Protein AF-A0A967LF13-F1 (afdb_monomer)

Structure (mmCIF, N/CA/C/O backbone):
data_AF-A0A967LF13-F1
#
_entry.id   AF-A0A967LF13-F1
#
loop_
_atom_site.group_PDB
_atom_site.id
_atom_site.type_symbol
_atom_site.label_atom_id
_atom_site.label_alt_id
_atom_site.label_comp_id
_atom_site.label_asym_id
_atom_site.label_entity_id
_atom_site.label_seq_id
_atom_site.pdbx_PDB_ins_code
_atom_site.Cartn_x
_atom_site.Cartn_y
_atom_site.Cartn_z
_atom_site.occupancy
_atom_site.B_iso_or_equiv
_atom_site.auth_seq_id
_atom_site.auth_comp_id
_atom_site.auth_asym_id
_atom_site.auth_atom_id
_atom_site.pdbx_PDB_model_num
ATOM 1 N N . GLU A 1 1 ? -43.707 -23.415 -64.145 1.00 38.12 1 GLU A N 1
ATOM 2 C CA . GLU A 1 1 ? -42.341 -23.917 -64.396 1.00 38.12 1 GLU A CA 1
ATOM 3 C C . GLU A 1 1 ? -41.517 -22.779 -65.005 1.00 38.12 1 GLU A C 1
ATOM 5 O O . GLU A 1 1 ? -42.071 -22.089 -65.851 1.00 38.12 1 GLU A O 1
ATOM 10 N N . LYS A 1 2 ? -40.262 -22.589 -64.552 1.00 37.75 2 LYS A N 1
ATOM 11 C CA . LYS A 1 2 ? -39.276 -21.520 -64.888 1.00 37.75 2 LYS A CA 1
ATOM 12 C C . LYS A 1 2 ? -39.587 -20.109 -64.342 1.00 37.75 2 LYS A C 1
ATOM 14 O O . LYS A 1 2 ? -40.612 -19.554 -64.699 1.00 37.75 2 LYS A O 1
ATOM 19 N N . VAL A 1 3 ? -38.884 -19.527 -63.356 1.00 36.50 3 VAL A N 1
ATOM 20 C CA . VAL A 1 3 ? -37.446 -19.262 -63.040 1.00 36.50 3 VAL A CA 1
ATOM 21 C C . VAL A 1 3 ? -37.138 -17.769 -63.267 1.00 36.50 3 VAL A C 1
ATOM 23 O O . VAL A 1 3 ? -37.180 -17.314 -64.400 1.00 36.50 3 VAL A O 1
ATOM 26 N N . SER A 1 4 ? -36.864 -17.093 -62.138 1.00 38.94 4 SER A N 1
ATOM 27 C CA . SER A 1 4 ? -35.925 -15.988 -61.842 1.00 38.94 4 SER A CA 1
ATOM 28 C C . SER A 1 4 ? -35.781 -14.788 -62.792 1.00 38.94 4 SER A C 1
ATOM 30 O O . SER A 1 4 ? -35.523 -14.982 -63.968 1.00 38.94 4 SER A O 1
ATOM 32 N N . GLU A 1 5 ? -35.783 -13.554 -62.251 1.00 35.91 5 GLU A N 1
ATOM 33 C CA . GLU A 1 5 ? -34.549 -12.754 -62.051 1.00 35.91 5 GLU A CA 1
ATOM 34 C C . GLU A 1 5 ? -34.792 -11.369 -61.386 1.00 35.91 5 GLU A C 1
ATOM 36 O O . GLU A 1 5 ? -35.741 -10.658 -61.699 1.00 35.91 5 GLU A O 1
ATOM 41 N N . ALA A 1 6 ? -33.872 -11.042 -60.467 1.00 40.03 6 ALA A N 1
ATOM 42 C CA . ALA A 1 6 ? -33.402 -9.746 -59.953 1.00 40.03 6 ALA A CA 1
ATOM 43 C C . ALA A 1 6 ? -34.383 -8.672 -59.425 1.00 40.03 6 ALA A C 1
ATOM 45 O O . ALA A 1 6 ? -34.828 -7.784 -60.147 1.00 40.03 6 ALA A O 1
ATOM 46 N N . ALA A 1 7 ? -34.501 -8.608 -58.093 1.00 39.66 7 ALA A N 1
ATOM 47 C CA . ALA A 1 7 ? -34.653 -7.342 -57.375 1.00 39.66 7 ALA A CA 1
ATOM 48 C C . ALA A 1 7 ? -33.318 -7.005 -56.695 1.00 39.66 7 ALA A C 1
ATOM 50 O O . ALA A 1 7 ? -32.868 -7.691 -55.779 1.00 39.66 7 ALA A O 1
ATOM 51 N N . SER A 1 8 ? -32.674 -5.960 -57.206 1.00 42.94 8 SER A N 1
ATOM 52 C CA . SER A 1 8 ? -31.461 -5.360 -56.668 1.00 42.94 8 SER A CA 1
ATOM 53 C C . SER A 1 8 ? -31.861 -4.304 -55.641 1.00 42.94 8 SER A C 1
ATOM 55 O O . SER A 1 8 ? -32.390 -3.256 -56.005 1.00 42.94 8 SER A O 1
ATOM 57 N N . THR A 1 9 ? -31.614 -4.566 -54.360 1.00 41.78 9 THR A N 1
ATOM 58 C CA . THR A 1 9 ? -31.644 -3.533 -53.317 1.00 41.78 9 THR A CA 1
ATOM 59 C C . THR A 1 9 ? -30.424 -3.679 -52.426 1.00 41.78 9 THR A C 1
ATOM 61 O O . THR A 1 9 ? -30.332 -4.539 -51.559 1.00 41.78 9 THR A O 1
ATOM 64 N N . LYS A 1 10 ? -29.481 -2.795 -52.734 1.00 40.66 10 LYS A N 1
ATOM 65 C CA . LYS A 1 10 ? -28.307 -2.336 -52.000 1.00 40.66 10 LYS A CA 1
ATOM 66 C C . LYS A 1 10 ? -28.592 -2.186 -50.495 1.00 40.66 10 LYS A C 1
ATOM 68 O O . LYS A 1 10 ? -29.159 -1.178 -50.080 1.00 40.66 10 LYS A O 1
ATOM 73 N N . SER A 1 11 ? -28.188 -3.169 -49.693 1.00 43.06 11 SER A N 1
ATOM 74 C CA . SER A 1 11 ? -28.111 -3.042 -48.234 1.00 43.06 11 SER A CA 1
ATOM 75 C C . SER A 1 11 ? -26.749 -2.489 -47.842 1.00 43.06 11 SER A C 1
ATOM 77 O O . SER A 1 11 ? -25.712 -2.929 -48.328 1.00 43.06 11 SER A O 1
ATOM 79 N N . GLN A 1 12 ? -26.813 -1.465 -47.003 1.00 43.00 12 GLN A N 1
ATOM 80 C CA . GLN A 1 12 ? -25.714 -0.664 -46.497 1.00 43.00 12 GLN A CA 1
ATOM 81 C C . GLN A 1 12 ? -24.688 -1.511 -45.738 1.00 43.00 12 GLN A C 1
ATOM 83 O O . GLN A 1 12 ? -25.042 -2.249 -44.819 1.00 43.00 12 GLN A O 1
ATOM 88 N N . ASP A 1 13 ? -23.419 -1.318 -46.094 1.00 39.25 13 ASP A N 1
ATOM 89 C CA . ASP A 1 13 ? -22.261 -1.556 -45.240 1.00 39.25 13 ASP A CA 1
ATOM 90 C C . ASP A 1 13 ? -22.447 -0.818 -43.908 1.00 39.25 13 ASP A C 1
ATOM 92 O O . ASP A 1 13 ? -22.253 0.395 -43.804 1.00 39.25 13 ASP A O 1
ATOM 96 N N . HIS A 1 14 ? -22.830 -1.562 -42.876 1.00 42.59 14 HIS A N 1
ATOM 97 C CA . HIS A 1 14 ? -22.524 -1.195 -41.505 1.00 42.59 14 HIS A CA 1
ATOM 98 C C . HIS A 1 14 ? -21.179 -1.839 -41.169 1.00 42.59 14 HIS A C 1
ATOM 100 O O . HIS A 1 14 ? -21.114 -3.069 -41.106 1.00 42.59 14 HIS A O 1
ATOM 106 N N . PRO A 1 15 ? -20.101 -1.069 -40.936 1.00 48.12 15 PRO A N 1
ATOM 107 C CA . PRO A 1 15 ? -18.937 -1.638 -40.292 1.00 48.12 15 PRO A CA 1
ATOM 108 C C . PRO A 1 15 ? -19.350 -2.058 -38.881 1.00 48.12 15 PRO A C 1
ATOM 110 O O . PRO A 1 15 ? -19.722 -1.238 -38.039 1.00 48.12 15 PRO A O 1
ATOM 113 N N . THR A 1 16 ? -19.316 -3.370 -38.665 1.00 40.31 16 THR A N 1
ATOM 114 C CA . THR A 1 16 ? -19.272 -4.024 -37.365 1.00 40.31 16 THR A CA 1
ATOM 115 C C . THR A 1 16 ? -18.338 -3.236 -36.452 1.00 40.31 16 THR A C 1
ATOM 117 O O . THR A 1 16 ? -17.128 -3.200 -36.673 1.00 40.31 16 THR A O 1
ATOM 120 N N . VAL A 1 17 ? -18.902 -2.598 -35.424 1.00 45.59 17 VAL A N 1
ATOM 121 C CA . VAL A 1 17 ? -18.155 -2.137 -34.251 1.00 45.59 17 VAL A CA 1
ATOM 122 C C . VAL A 1 17 ? -17.659 -3.400 -33.547 1.00 45.59 17 VAL A C 1
ATOM 124 O O . VAL A 1 17 ? -18.302 -3.943 -32.653 1.00 45.59 17 VAL A O 1
ATOM 127 N N . SER A 1 18 ? -16.545 -3.931 -34.046 1.00 44.66 18 SER A N 1
ATOM 128 C CA . SER A 1 18 ? -15.768 -4.970 -33.389 1.00 44.66 18 SER A CA 1
ATOM 129 C C . SER A 1 18 ? -14.978 -4.322 -32.267 1.00 44.66 18 SER A C 1
ATOM 131 O O . SER A 1 18 ? -14.202 -3.399 -32.502 1.00 44.66 18 SER A O 1
ATOM 133 N N . GLY A 1 19 ? -15.158 -4.851 -31.061 1.00 43.22 19 GLY A N 1
ATOM 134 C CA . GLY A 1 19 ? -14.210 -4.658 -29.973 1.00 43.22 19 GLY A CA 1
ATOM 135 C C . GLY A 1 19 ? -14.553 -3.547 -28.991 1.00 43.22 19 GLY A C 1
ATOM 136 O O . GLY A 1 19 ? -13.675 -2.784 -28.612 1.00 43.22 19 GLY A O 1
ATOM 137 N N . ARG A 1 20 ? -15.791 -3.490 -28.481 1.00 33.91 20 ARG A N 1
ATOM 138 C CA . ARG A 1 20 ? -15.930 -3.070 -27.080 1.00 33.91 20 ARG A CA 1
ATOM 139 C C . ARG A 1 20 ? -15.400 -4.234 -26.248 1.00 33.91 20 ARG A C 1
ATOM 141 O O . ARG A 1 20 ? -16.158 -5.146 -25.932 1.00 33.91 20 ARG A O 1
ATOM 148 N N . SER A 1 21 ? -14.095 -4.231 -25.985 1.00 38.22 21 SER A N 1
ATOM 149 C CA . SER A 1 21 ? -13.496 -5.055 -24.943 1.00 38.22 21 SER A CA 1
ATOM 150 C C . SER A 1 21 ? -14.260 -4.739 -23.667 1.00 38.22 21 SER A C 1
ATOM 152 O O . SER A 1 21 ? -14.136 -3.658 -23.099 1.00 38.22 21 SER A O 1
ATOM 154 N N . THR A 1 22 ? -15.163 -5.629 -23.281 1.00 42.09 22 THR A N 1
ATOM 155 C CA . THR A 1 22 ? -15.667 -5.650 -21.916 1.00 42.09 22 THR A CA 1
ATOM 156 C C . THR A 1 22 ? -14.438 -5.775 -21.019 1.00 42.09 22 THR A C 1
ATOM 158 O O . THR A 1 22 ? -13.641 -6.677 -21.297 1.00 42.09 22 THR A O 1
ATOM 161 N N . PRO A 1 23 ? -14.235 -4.909 -20.008 1.00 43.12 23 PRO A N 1
ATOM 162 C CA . PRO A 1 23 ? -13.180 -5.143 -19.032 1.00 43.12 23 PRO A CA 1
ATOM 163 C C . PRO A 1 23 ? -13.414 -6.545 -18.475 1.00 43.12 23 PRO A C 1
ATOM 165 O O . PRO A 1 23 ? -14.507 -6.875 -18.002 1.00 43.12 23 PRO A O 1
ATOM 168 N N . SER A 1 24 ? -12.442 -7.420 -18.718 1.00 44.00 24 SER A N 1
ATOM 169 C CA . SER A 1 24 ? -12.483 -8.794 -18.251 1.00 44.00 24 SER A CA 1
ATOM 170 C C . SER A 1 24 ? -12.386 -8.708 -16.740 1.00 44.00 24 SER A C 1
ATOM 172 O O . SER A 1 24 ? -11.315 -8.450 -16.216 1.00 44.00 24 SER A O 1
ATOM 174 N N . ARG A 1 25 ? -13.520 -8.894 -16.068 1.00 51.88 25 ARG A N 1
ATOM 175 C CA . ARG A 1 25 ? -13.747 -8.684 -14.630 1.00 51.88 25 ARG A CA 1
ATOM 176 C C . ARG A 1 25 ? -12.968 -9.627 -13.695 1.00 51.88 25 ARG A C 1
ATOM 178 O O . ARG A 1 25 ? -13.329 -9.742 -12.536 1.00 51.88 25 ARG A O 1
ATOM 185 N N . ASP A 1 26 ? -11.948 -10.295 -14.227 1.00 56.94 26 ASP A N 1
ATOM 186 C CA . ASP A 1 26 ? -11.120 -11.314 -13.585 1.00 56.94 26 ASP A CA 1
ATOM 187 C C . ASP A 1 26 ? -9.641 -11.038 -13.927 1.00 56.94 26 ASP A C 1
ATOM 189 O O . ASP A 1 26 ? -8.939 -11.875 -14.521 1.00 56.94 26 ASP A O 1
ATOM 193 N N . GLU A 1 27 ? -9.160 -9.827 -13.638 1.00 67.62 27 GLU A N 1
ATOM 194 C CA . GLU A 1 27 ? -7.718 -9.580 -13.607 1.00 67.62 27 GLU A CA 1
ATOM 195 C C . GLU A 1 27 ? -7.172 -10.248 -12.336 1.00 67.62 27 GLU A C 1
ATOM 197 O O . GLU A 1 27 ? -7.110 -9.664 -11.262 1.00 67.62 27 GLU A O 1
ATOM 202 N N . SER A 1 28 ? -6.808 -11.527 -12.447 1.00 81.81 28 SER A N 1
ATOM 203 C CA . SER A 1 28 ? -6.067 -12.203 -11.380 1.00 81.81 28 SER A CA 1
ATOM 204 C C . SER A 1 28 ? -4.722 -11.489 -11.166 1.00 81.81 28 SER A C 1
ATOM 206 O O . SER A 1 28 ? -4.062 -11.168 -12.163 1.00 81.81 28 SER A O 1
ATOM 208 N N . PRO A 1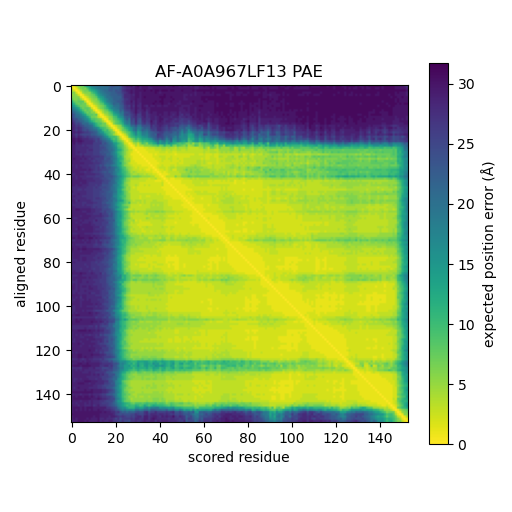 29 ? -4.244 -11.330 -9.919 1.00 82.50 29 PRO A N 1
ATOM 209 C CA . PRO A 1 29 ? -2.935 -10.768 -9.596 1.00 82.50 29 PRO A CA 1
ATOM 210 C C . PRO A 1 29 ? -1.849 -11.484 -10.391 1.00 82.50 29 PRO A C 1
ATOM 212 O O . PRO A 1 29 ? -1.009 -10.844 -10.999 1.00 82.50 29 PRO A O 1
ATOM 215 N N . VAL A 1 30 ? -1.923 -12.810 -10.533 1.00 83.81 30 VAL A N 1
ATOM 216 C CA . VAL A 1 30 ? -0.953 -13.585 -11.320 1.00 83.81 30 VAL A CA 1
ATOM 217 C C . VAL A 1 30 ? -0.905 -13.121 -12.778 1.00 83.81 30 VAL A C 1
ATOM 219 O O . VAL A 1 30 ? 0.174 -13.043 -13.362 1.00 83.81 30 VAL A O 1
ATOM 222 N N . ARG A 1 31 ? -2.052 -12.789 -13.381 1.00 86.25 31 ARG A N 1
ATOM 223 C CA . ARG A 1 31 ? -2.111 -12.286 -14.763 1.00 86.25 31 ARG A CA 1
ATOM 224 C C . ARG A 1 31 ? -1.579 -10.865 -14.871 1.00 86.25 31 ARG A C 1
ATOM 226 O O . ARG A 1 31 ? -0.848 -10.589 -15.821 1.00 86.25 31 ARG A O 1
A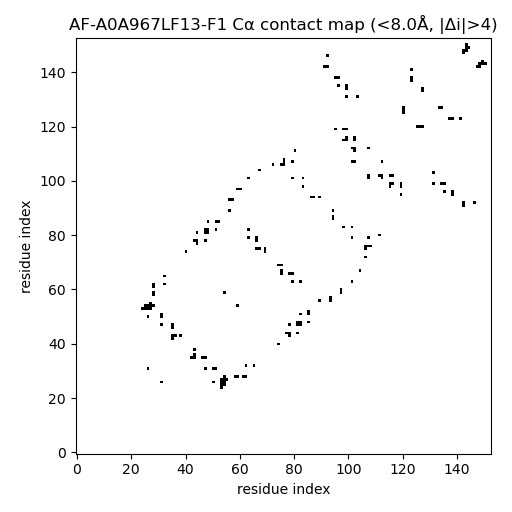TOM 233 N N . LEU A 1 32 ? -1.922 -10.001 -13.917 1.00 89.06 32 LEU A N 1
ATOM 234 C CA . LEU A 1 32 ? -1.383 -8.646 -13.844 1.00 89.06 32 LEU A CA 1
ATOM 235 C C . LEU A 1 32 ? 0.143 -8.696 -13.714 1.00 89.06 32 LEU A C 1
ATOM 237 O O . LEU A 1 32 ? 0.852 -8.126 -14.535 1.00 89.06 32 LEU A O 1
ATOM 241 N N . LEU A 1 33 ? 0.658 -9.481 -12.769 1.00 87.19 33 LEU A N 1
ATOM 242 C CA . LEU A 1 33 ? 2.090 -9.656 -12.532 1.00 87.19 33 LEU A CA 1
ATOM 243 C C . LEU A 1 33 ? 2.822 -10.229 -13.750 1.00 87.19 33 LEU A C 1
ATOM 245 O O . LEU A 1 33 ? 3.877 -9.726 -14.133 1.00 87.19 33 LEU A O 1
ATOM 249 N N . GLN A 1 34 ? 2.247 -11.232 -14.421 1.00 87.44 34 GLN A N 1
ATOM 250 C CA . GLN A 1 34 ? 2.793 -11.747 -15.682 1.00 87.44 34 GLN A CA 1
ATOM 251 C C . GLN A 1 34 ? 2.845 -10.671 -16.771 1.00 87.44 34 GLN A C 1
ATOM 253 O O . GLN A 1 34 ? 3.821 -10.603 -17.522 1.00 87.44 34 GLN A O 1
ATOM 258 N N . ARG A 1 35 ? 1.812 -9.826 -16.862 1.00 89.12 35 ARG A N 1
ATOM 259 C CA . ARG A 1 35 ? 1.770 -8.719 -17.820 1.00 89.12 35 ARG A CA 1
ATOM 260 C C . ARG A 1 35 ? 2.857 -7.699 -17.493 1.00 89.12 35 ARG A C 1
ATOM 262 O O . ARG A 1 35 ? 3.663 -7.409 -18.373 1.00 89.12 35 ARG A O 1
ATOM 269 N N . LEU A 1 36 ? 2.943 -7.241 -16.244 1.00 89.69 36 LEU A N 1
ATOM 270 C CA . LEU A 1 36 ? 3.966 -6.298 -15.781 1.00 89.69 36 LEU A CA 1
ATOM 271 C C . LEU A 1 36 ? 5.380 -6.809 -16.082 1.00 89.69 36 LEU A C 1
ATOM 273 O O . LEU A 1 36 ? 6.163 -6.106 -16.716 1.00 89.69 36 LEU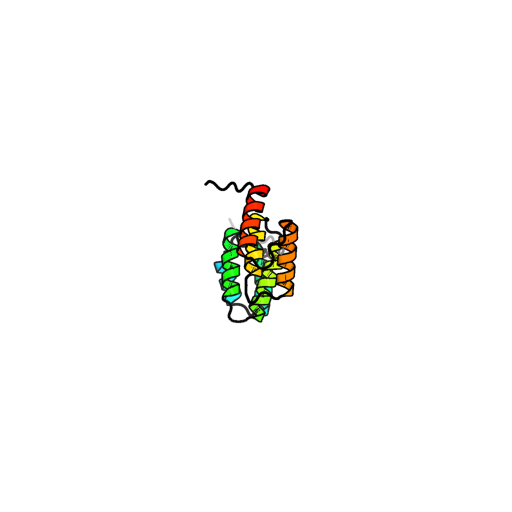 A O 1
ATOM 277 N N . ALA A 1 37 ? 5.674 -8.070 -15.758 1.00 86.88 37 ALA A N 1
ATOM 278 C CA . ALA A 1 37 ? 6.981 -8.675 -16.015 1.00 86.88 37 ALA A CA 1
ATOM 279 C C . ALA A 1 37 ? 7.367 -8.719 -17.509 1.00 86.88 37 ALA A C 1
ATOM 281 O O . ALA A 1 37 ? 8.550 -8.748 -17.844 1.00 86.88 37 ALA A O 1
ATOM 282 N N . SER A 1 38 ? 6.385 -8.727 -18.418 1.00 88.75 38 SER A N 1
ATOM 283 C CA . SER A 1 38 ? 6.614 -8.742 -19.870 1.00 88.75 38 SER A CA 1
ATOM 284 C C . SE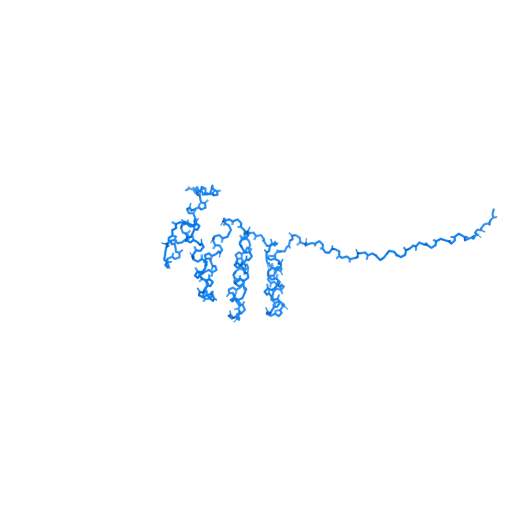R A 1 38 ? 6.774 -7.352 -20.498 1.00 88.75 38 SER A C 1
ATOM 286 O O . SER A 1 38 ? 7.166 -7.243 -21.663 1.00 88.75 38 SER A O 1
ATOM 288 N N . LEU A 1 39 ? 6.463 -6.291 -19.749 1.00 89.94 39 LEU A N 1
ATOM 289 C CA . LEU A 1 39 ? 6.402 -4.926 -20.256 1.00 89.94 39 LEU A CA 1
ATOM 290 C C . LEU A 1 39 ? 7.686 -4.132 -19.972 1.00 89.94 39 LEU A C 1
ATOM 292 O O . LEU A 1 39 ? 8.374 -4.371 -18.976 1.00 89.94 39 LEU A O 1
ATOM 296 N N . PRO A 1 40 ? 8.006 -3.127 -20.807 1.00 88.94 40 PRO A N 1
ATOM 297 C CA . PRO A 1 40 ? 9.031 -2.140 -20.484 1.00 88.94 40 PRO A CA 1
ATOM 298 C C . PRO A 1 40 ? 8.683 -1.375 -19.200 1.00 88.94 40 PRO A C 1
ATOM 300 O O . PRO A 1 40 ? 7.520 -1.058 -18.973 1.00 88.94 40 PRO A O 1
ATOM 303 N N . ALA A 1 41 ? 9.697 -0.994 -18.417 1.00 83.19 41 ALA A N 1
ATOM 304 C CA . ALA A 1 41 ? 9.539 -0.339 -17.112 1.00 83.19 41 ALA A CA 1
ATOM 305 C C . ALA A 1 41 ? 8.533 0.833 -17.097 1.00 83.19 41 ALA A C 1
ATOM 307 O O . ALA A 1 41 ? 7.709 0.919 -16.196 1.00 83.19 41 ALA A O 1
ATOM 308 N N . GLY A 1 42 ? 8.554 1.709 -18.110 1.00 81.00 42 GLY A N 1
ATOM 309 C CA . GLY A 1 42 ? 7.624 2.846 -18.180 1.00 81.00 42 GLY A CA 1
ATOM 310 C C . GLY A 1 42 ? 6.157 2.444 -18.376 1.00 81.00 42 GLY A C 1
ATOM 311 O O . GLY A 1 42 ? 5.270 3.108 -17.861 1.00 81.00 42 GLY A O 1
ATOM 312 N N . THR A 1 43 ? 5.901 1.336 -19.074 1.00 91.44 43 THR A N 1
ATOM 313 C CA . THR A 1 43 ? 4.545 0.828 -19.342 1.00 91.44 43 THR A CA 1
ATOM 314 C C . THR A 1 43 ? 4.006 -0.003 -18.179 1.00 91.44 43 THR A C 1
ATOM 316 O O . THR A 1 43 ? 2.798 -0.185 -18.060 1.00 91.44 43 THR A O 1
ATOM 319 N N . GLN A 1 44 ? 4.883 -0.507 -17.304 1.00 91.75 44 GLN A N 1
ATOM 320 C CA . GLN A 1 44 ? 4.472 -1.270 -16.125 1.00 91.75 44 GLN A CA 1
ATOM 321 C C . GLN A 1 44 ? 3.661 -0.418 -15.150 1.00 91.75 44 GLN A C 1
ATOM 323 O O . GLN A 1 44 ? 2.629 -0.867 -14.674 1.00 91.75 44 GLN A O 1
ATOM 328 N N . VAL A 1 45 ? 4.094 0.818 -14.895 1.00 93.31 45 VAL A N 1
ATOM 329 C CA . VAL A 1 45 ? 3.393 1.725 -13.975 1.00 93.31 45 VAL A CA 1
ATOM 330 C C . VAL A 1 45 ? 1.991 2.047 -14.495 1.00 93.31 45 VAL A C 1
ATOM 332 O O . VAL A 1 45 ? 1.019 1.878 -13.772 1.00 93.31 45 VAL A O 1
ATOM 335 N N . GLU A 1 46 ? 1.879 2.406 -15.777 1.00 92.31 46 GLU A N 1
ATOM 336 C CA . GLU A 1 46 ? 0.592 2.665 -16.440 1.00 92.31 46 GLU A CA 1
ATOM 337 C C . GLU A 1 46 ? -0.329 1.438 -16.389 1.00 92.31 46 GLU A C 1
ATOM 339 O O . GLU A 1 46 ? -1.486 1.538 -15.994 1.00 92.31 46 GLU A O 1
ATOM 344 N N . THR A 1 47 ? 0.208 0.254 -16.697 1.00 92.56 47 THR A N 1
ATOM 345 C CA . THR A 1 47 ? -0.562 -0.998 -16.660 1.00 92.56 47 THR A CA 1
ATOM 346 C C . THR A 1 47 ? -1.026 -1.342 -15.246 1.00 92.56 47 THR A C 1
ATOM 348 O O . THR A 1 47 ? -2.141 -1.830 -15.077 1.00 92.56 47 THR A O 1
ATOM 351 N N . LEU A 1 48 ? -0.190 -1.107 -14.229 1.00 93.31 48 LEU A N 1
ATOM 352 C CA . LEU A 1 48 ? -0.577 -1.300 -12.834 1.00 93.31 48 LEU A CA 1
ATOM 353 C C . LEU A 1 48 ? -1.750 -0.378 -12.490 1.00 93.31 48 LEU A C 1
ATOM 355 O O . LEU A 1 48 ? -2.780 -0.874 -12.048 1.00 93.31 48 LEU A O 1
ATOM 359 N N . SER A 1 49 ? -1.629 0.921 -12.763 1.00 91.94 49 SER A N 1
ATOM 360 C CA . SER A 1 49 ? -2.685 1.907 -12.508 1.00 91.94 49 SER A CA 1
ATOM 361 C C . SER A 1 49 ? -4.014 1.567 -13.186 1.00 91.94 49 SER A C 1
ATOM 363 O O . SER A 1 49 ? -5.074 1.657 -12.571 1.00 91.94 49 SER A O 1
ATOM 365 N N . GLU A 1 50 ? -3.978 1.116 -14.441 1.00 91.38 50 GLU A N 1
ATOM 366 C CA . GLU A 1 50 ? -5.194 0.781 -15.190 1.00 91.38 50 GLU A CA 1
ATOM 367 C C . GLU A 1 50 ? -5.926 -0.454 -14.650 1.00 91.38 50 GLU A C 1
ATOM 369 O O . GLU A 1 50 ? -7.154 -0.527 -14.736 1.00 91.38 50 GLU A O 1
ATOM 374 N N . HIS A 1 51 ? -5.191 -1.427 -14.107 1.00 91.12 51 HIS A N 1
ATOM 375 C CA . HIS A 1 51 ? -5.725 -2.762 -13.826 1.00 91.12 51 HIS A CA 1
ATOM 376 C C . HIS A 1 51 ? -5.758 -3.148 -12.350 1.00 91.12 51 HIS A C 1
ATOM 378 O O . HIS A 1 51 ? -6.439 -4.109 -11.994 1.00 91.12 51 HIS A O 1
ATOM 384 N N . ILE A 1 52 ? -5.084 -2.411 -11.464 1.00 91.44 52 ILE A N 1
ATOM 385 C CA . ILE A 1 52 ? -5.070 -2.723 -10.029 1.00 91.44 52 ILE A CA 1
ATOM 386 C C . ILE A 1 52 ? -6.474 -2.699 -9.425 1.00 91.44 52 ILE A C 1
ATOM 388 O O . ILE A 1 52 ? -6.766 -3.450 -8.499 1.00 91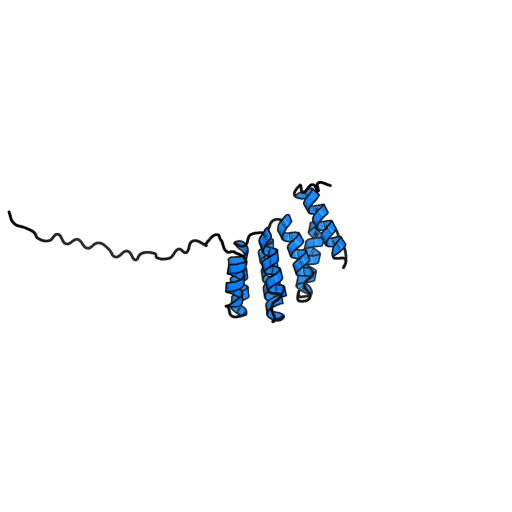.44 52 ILE A O 1
ATOM 392 N N . TYR A 1 53 ? -7.376 -1.900 -9.996 1.00 89.25 53 TYR A N 1
ATOM 393 C CA . TYR A 1 53 ? -8.769 -1.826 -9.578 1.00 89.25 53 TYR A CA 1
ATOM 394 C C . TYR A 1 53 ? -9.533 -3.138 -9.726 1.00 89.25 53 TYR A C 1
ATOM 396 O O . TYR A 1 53 ? -10.432 -3.378 -8.918 1.00 89.25 53 TYR A O 1
ATOM 404 N N . ASP A 1 54 ? -9.151 -3.970 -10.694 1.00 90.12 54 ASP A N 1
ATOM 405 C CA . ASP A 1 54 ? -9.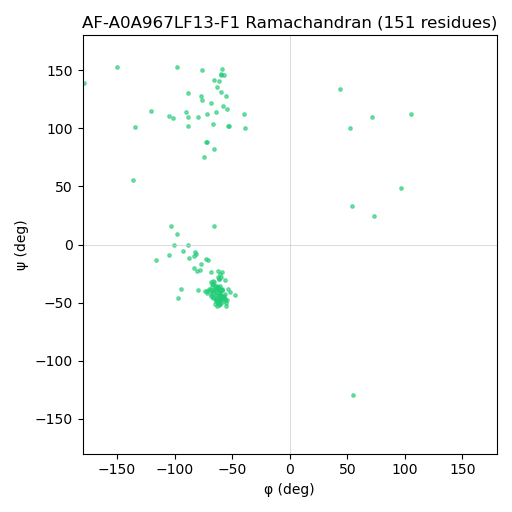748 -5.279 -10.951 1.00 90.12 54 ASP A CA 1
ATOM 406 C C . ASP A 1 54 ? -9.161 -6.383 -10.048 1.00 90.12 54 ASP A C 1
ATOM 408 O O . ASP A 1 54 ? -9.715 -7.481 -10.000 1.00 90.12 54 ASP A O 1
ATOM 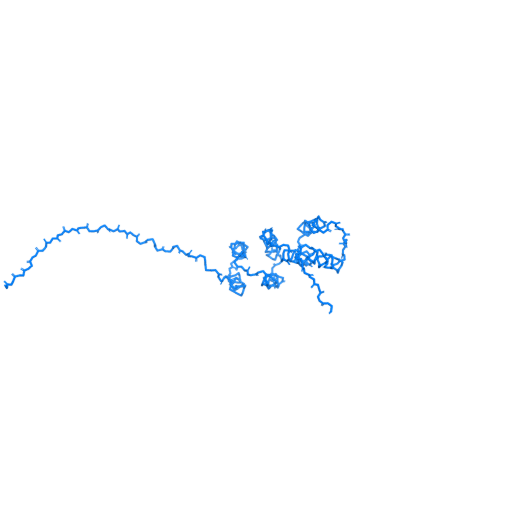412 N N . VAL A 1 55 ? -8.077 -6.098 -9.311 1.00 90.69 55 VAL A N 1
ATOM 413 C CA . VAL A 1 55 ? -7.469 -7.037 -8.358 1.00 90.69 55 VAL A CA 1
ATOM 414 C C . VAL A 1 55 ? -8.301 -7.091 -7.069 1.00 90.69 55 VAL A C 1
ATOM 416 O O . VAL A 1 55 ? -8.554 -6.035 -6.472 1.00 90.69 55 VAL A O 1
ATOM 419 N N . PRO A 1 56 ? -8.703 -8.293 -6.613 1.00 91.00 56 PRO A N 1
ATOM 420 C CA . PRO A 1 56 ? -9.373 -8.488 -5.331 1.00 91.00 56 PRO A CA 1
ATOM 421 C C . PRO A 1 56 ? -8.558 -7.972 -4.142 1.00 91.00 56 PRO A C 1
ATOM 423 O O . PRO A 1 56 ? -7.332 -8.062 -4.109 1.00 91.00 56 PRO A O 1
ATOM 426 N N . ASP A 1 57 ? -9.257 -7.459 -3.134 1.00 91.06 57 ASP A N 1
ATOM 427 C CA . ASP A 1 57 ? -8.652 -6.848 -1.949 1.00 91.06 57 ASP A CA 1
ATOM 428 C C . ASP A 1 57 ? -7.731 -7.807 -1.170 1.00 91.06 57 ASP A C 1
ATOM 430 O O . ASP A 1 57 ? -6.658 -7.407 -0.721 1.00 91.06 57 ASP A O 1
ATOM 434 N N . ASP A 1 58 ? -8.114 -9.080 -1.056 1.00 88.19 58 ASP A N 1
ATOM 435 C CA . ASP A 1 58 ? -7.337 -10.146 -0.410 1.00 88.19 58 ASP A CA 1
ATOM 436 C C . ASP A 1 58 ? -6.094 -10.567 -1.209 1.00 88.19 58 ASP A C 1
ATOM 438 O O . ASP A 1 58 ? -5.199 -11.226 -0.679 1.00 88.19 58 ASP A O 1
ATOM 442 N N . GLU A 1 59 ? -6.006 -10.145 -2.469 1.00 91.00 59 GLU A N 1
ATOM 443 C CA . GLU A 1 59 ? -4.923 -10.465 -3.392 1.00 91.00 59 GLU A CA 1
ATOM 444 C C . GLU A 1 59 ? -3.944 -9.296 -3.616 1.00 91.00 59 GLU A C 1
ATOM 446 O O . GLU A 1 59 ? -2.862 -9.499 -4.173 1.00 91.00 59 GLU A O 1
ATOM 451 N N . LEU A 1 60 ? -4.252 -8.085 -3.132 1.00 91.19 60 LEU A N 1
ATOM 452 C CA . LEU A 1 60 ? -3.370 -6.912 -3.261 1.00 91.19 60 LEU A CA 1
ATOM 453 C C . LEU A 1 60 ? -2.011 -7.100 -2.572 1.00 91.19 60 LEU A C 1
ATOM 455 O O . LEU A 1 60 ? -1.005 -6.562 -3.039 1.00 91.19 60 LEU A O 1
ATOM 459 N N . GLY A 1 61 ? -1.955 -7.904 -1.506 1.00 90.94 61 GLY A N 1
ATOM 460 C CA . GLY A 1 61 ? -0.695 -8.262 -0.847 1.00 90.94 61 GLY A CA 1
ATOM 461 C C . GLY A 1 61 ? 0.292 -8.948 -1.798 1.00 90.94 61 GLY A C 1
ATOM 462 O O . GLY A 1 61 ? 1.475 -8.621 -1.789 1.00 90.94 61 GLY A O 1
ATOM 463 N N . LEU A 1 62 ? -0.198 -9.806 -2.701 1.00 91.81 62 LEU A N 1
ATOM 464 C CA . LEU A 1 62 ? 0.637 -10.491 -3.697 1.00 91.81 62 LEU A CA 1
ATOM 465 C C . LEU A 1 62 ? 1.228 -9.514 -4.718 1.00 91.81 62 LEU A C 1
ATOM 467 O O . LEU A 1 62 ? 2.343 -9.705 -5.205 1.00 91.81 62 LEU A O 1
ATOM 471 N N . VAL A 1 63 ? 0.482 -8.457 -5.053 1.00 93.06 63 VAL A N 1
ATOM 472 C CA . VAL A 1 63 ? 0.974 -7.402 -5.945 1.00 93.06 63 VAL A CA 1
ATOM 473 C C . VAL A 1 63 ? 2.112 -6.641 -5.273 1.00 93.06 63 VAL A C 1
ATOM 475 O O . VAL A 1 63 ? 3.160 -6.450 -5.889 1.00 93.06 63 VAL A O 1
ATOM 478 N N . LEU A 1 64 ? 1.943 -6.267 -4.001 1.00 94.25 64 LEU A N 1
ATOM 479 C CA . LEU A 1 64 ? 2.987 -5.597 -3.230 1.00 94.25 64 LEU A CA 1
ATOM 480 C C . LEU A 1 64 ? 4.248 -6.463 -3.087 1.00 94.25 64 LEU A C 1
ATOM 482 O O . LEU A 1 64 ? 5.347 -5.961 -3.311 1.00 94.25 64 LEU A O 1
ATOM 486 N N . GLU A 1 65 ? 4.103 -7.751 -2.771 1.00 92.44 65 GLU A N 1
ATOM 487 C CA . GLU A 1 65 ? 5.225 -8.700 -2.700 1.00 92.44 65 GLU A CA 1
ATOM 488 C C . GLU A 1 65 ? 5.992 -8.757 -4.027 1.00 92.44 65 GLU A C 1
ATOM 490 O O . GLU A 1 65 ? 7.215 -8.625 -4.054 1.00 92.44 65 GLU A O 1
ATOM 495 N N . SER A 1 66 ? 5.282 -8.844 -5.154 1.00 92.06 66 SER A N 1
ATOM 496 C CA . SER A 1 66 ? 5.931 -8.854 -6.465 1.00 92.06 66 SER A CA 1
ATOM 497 C C . SER A 1 66 ? 6.633 -7.538 -6.810 1.00 92.06 66 SER A C 1
ATOM 499 O O . SER A 1 66 ? 7.631 -7.563 -7.533 1.00 92.06 66 SER A O 1
ATOM 501 N N . ILE A 1 67 ? 6.123 -6.393 -6.346 1.00 93.25 67 ILE A N 1
ATOM 502 C CA . ILE A 1 67 ? 6.807 -5.103 -6.497 1.00 93.25 67 ILE A CA 1
ATOM 503 C C . ILE A 1 67 ? 8.074 -5.092 -5.633 1.00 93.25 67 ILE A C 1
ATOM 505 O O . ILE A 1 67 ? 9.135 -4.675 -6.099 1.00 93.25 67 ILE A O 1
ATOM 509 N N . ALA A 1 68 ? 7.995 -5.594 -4.399 1.00 90.31 68 ALA A N 1
ATOM 510 C CA . ALA A 1 68 ? 9.132 -5.687 -3.489 1.00 90.31 68 ALA A CA 1
ATOM 511 C C . ALA A 1 68 ? 10.250 -6.602 -4.026 1.00 90.31 68 ALA A C 1
ATOM 513 O O . ALA A 1 68 ? 11.422 -6.339 -3.759 1.00 90.31 68 ALA A O 1
ATOM 514 N N . ASP A 1 69 ? 9.928 -7.603 -4.845 1.00 90.38 69 ASP A N 1
ATOM 515 C CA . ASP A 1 69 ? 10.904 -8.519 -5.453 1.00 90.38 69 ASP A CA 1
ATOM 516 C C . ASP A 1 69 ? 11.591 -7.975 -6.723 1.00 90.38 69 ASP A C 1
ATOM 518 O O . ASP A 1 69 ? 12.525 -8.589 -7.245 1.00 90.38 69 ASP A O 1
ATOM 522 N N . HIS A 1 70 ? 11.175 -6.817 -7.246 1.00 88.75 70 HIS A N 1
ATOM 523 C CA . HIS A 1 70 ? 11.708 -6.299 -8.510 1.00 88.75 70 HIS A CA 1
ATOM 524 C C . HIS A 1 70 ? 13.204 -5.926 -8.420 1.00 88.75 70 HIS A C 1
ATOM 526 O O . HIS A 1 70 ? 13.656 -5.330 -7.458 1.00 88.75 70 HIS A O 1
ATOM 532 N N . GLU A 1 71 ? 14.034 -6.170 -9.434 1.00 88.19 71 GLU A N 1
ATOM 533 C CA . GLU A 1 71 ? 15.477 -5.861 -9.286 1.00 88.19 71 GLU A CA 1
ATOM 534 C C . GLU A 1 71 ? 15.832 -4.367 -9.416 1.00 88.19 71 GLU A C 1
ATOM 536 O O . GLU A 1 71 ? 16.927 -3.952 -9.039 1.00 88.19 71 GLU A O 1
ATOM 541 N N . ASN A 1 72 ? 14.934 -3.546 -9.969 1.00 90.50 72 ASN A N 1
ATOM 542 C CA . ASN A 1 72 ? 15.197 -2.141 -10.279 1.00 90.50 72 ASN A CA 1
ATOM 543 C C . ASN A 1 72 ? 14.585 -1.218 -9.206 1.00 90.50 72 ASN A C 1
ATOM 545 O O . ASN A 1 72 ? 13.364 -1.052 -9.209 1.00 90.50 72 ASN A O 1
ATOM 549 N N . PRO A 1 73 ? 15.394 -0.558 -8.352 1.00 90.81 73 PRO A N 1
ATOM 550 C CA . PRO A 1 73 ? 14.885 0.274 -7.259 1.00 90.81 73 PRO A CA 1
ATOM 551 C C . PRO A 1 73 ? 14.021 1.450 -7.723 1.00 90.81 73 PRO A C 1
ATOM 553 O O . PRO A 1 73 ? 12.994 1.723 -7.118 1.00 90.81 73 PRO A O 1
ATOM 556 N N . ALA A 1 74 ? 14.390 2.108 -8.828 1.00 91.00 74 ALA A N 1
ATOM 557 C CA . ALA A 1 74 ? 13.626 3.244 -9.350 1.00 91.00 74 ALA A CA 1
ATOM 558 C C . ALA A 1 74 ? 12.251 2.811 -9.880 1.00 91.00 74 ALA A C 1
ATOM 560 O O . ALA A 1 74 ? 11.271 3.544 -9.779 1.00 91.00 74 ALA A O 1
ATOM 561 N N . LEU A 1 75 ? 12.173 1.602 -10.441 1.00 91.75 75 LEU A N 1
ATOM 562 C CA . LEU A 1 75 ? 10.905 1.028 -10.871 1.00 91.75 75 LEU A CA 1
ATOM 563 C C . LEU A 1 75 ? 10.061 0.578 -9.673 1.00 91.75 75 LEU A C 1
ATOM 565 O O . LEU A 1 75 ? 8.861 0.826 -9.682 1.00 91.75 75 LEU A O 1
ATOM 569 N N . LYS A 1 76 ? 10.670 -0.019 -8.635 1.00 93.69 76 LYS A N 1
ATOM 570 C CA . LYS A 1 76 ? 9.954 -0.338 -7.389 1.00 93.69 76 LYS A CA 1
ATOM 571 C C . LYS A 1 76 ? 9.292 0.898 -6.806 1.00 93.69 76 LYS A C 1
ATOM 573 O O . LYS A 1 76 ? 8.104 0.866 -6.527 1.00 93.69 76 LYS A O 1
ATOM 578 N N . GLU A 1 77 ? 10.050 1.979 -6.661 1.00 93.56 77 GLU A N 1
ATOM 579 C CA . GLU A 1 77 ? 9.555 3.241 -6.112 1.00 93.56 77 GLU A CA 1
ATOM 580 C C . GLU A 1 77 ? 8.345 3.760 -6.905 1.00 93.56 77 GLU A C 1
ATOM 582 O O . GLU A 1 77 ? 7.312 4.095 -6.323 1.00 93.56 77 GLU A O 1
ATOM 587 N N . ALA A 1 78 ? 8.434 3.754 -8.239 1.00 93.94 78 ALA A N 1
ATOM 588 C CA . ALA A 1 78 ? 7.337 4.181 -9.103 1.00 93.94 78 ALA A CA 1
ATOM 589 C C . ALA A 1 78 ? 6.096 3.278 -8.981 1.00 93.94 78 ALA A C 1
ATOM 591 O O . ALA A 1 78 ? 4.975 3.778 -8.933 1.00 93.94 78 ALA A O 1
ATOM 592 N N . LEU A 1 79 ? 6.283 1.958 -8.891 1.00 95.19 79 LEU A N 1
ATOM 593 C CA . LEU A 1 79 ? 5.189 0.998 -8.714 1.00 95.19 79 LEU A CA 1
ATOM 594 C C . LEU A 1 79 ? 4.551 1.096 -7.320 1.00 95.19 79 LEU A C 1
ATOM 596 O O . LEU A 1 79 ? 3.334 1.003 -7.213 1.00 95.19 79 LEU A O 1
ATOM 600 N N . LEU A 1 80 ? 5.339 1.318 -6.263 1.00 96.31 80 LEU A N 1
ATOM 601 C CA . LEU A 1 80 ? 4.837 1.550 -4.903 1.00 96.31 80 LEU A CA 1
ATOM 602 C C . LEU A 1 80 ? 4.036 2.851 -4.819 1.00 96.31 80 LEU A C 1
ATOM 604 O O . LEU A 1 80 ? 3.001 2.889 -4.159 1.00 96.31 80 LEU A O 1
ATOM 608 N N . THR A 1 81 ? 4.496 3.896 -5.511 1.00 95.88 81 THR A N 1
ATOM 609 C CA . THR A 1 81 ? 3.777 5.172 -5.607 1.00 95.88 81 THR A CA 1
ATOM 610 C C . THR A 1 81 ? 2.449 4.994 -6.336 1.00 95.88 81 THR A C 1
ATOM 612 O O . THR A 1 81 ? 1.421 5.410 -5.814 1.00 95.88 81 THR A O 1
ATOM 615 N N . ALA A 1 82 ? 2.446 4.309 -7.483 1.00 95.00 82 ALA A N 1
ATOM 616 C CA . ALA A 1 82 ? 1.207 4.000 -8.190 1.00 95.00 82 ALA A CA 1
ATOM 617 C C . ALA A 1 82 ? 0.268 3.157 -7.318 1.00 95.00 82 ALA A C 1
ATOM 619 O O . ALA A 1 82 ? -0.890 3.509 -7.149 1.00 95.00 82 ALA A O 1
ATOM 620 N N . LEU A 1 83 ? 0.763 2.099 -6.668 1.00 95.56 83 LEU A N 1
ATOM 621 C CA . LEU A 1 83 ? -0.062 1.299 -5.763 1.00 95.56 83 LEU A CA 1
ATOM 622 C C . LEU A 1 83 ? -0.672 2.159 -4.644 1.00 95.56 83 LEU A C 1
ATOM 624 O O . LEU A 1 83 ? -1.864 2.042 -4.385 1.00 95.56 83 LEU A O 1
ATOM 628 N N . TYR A 1 84 ? 0.104 3.050 -4.022 1.00 96.31 84 TYR A N 1
ATOM 629 C CA . TYR A 1 84 ? -0.413 3.999 -3.034 1.00 96.31 84 TYR A CA 1
ATOM 630 C C . TYR A 1 84 ? -1.572 4.838 -3.596 1.00 96.31 84 TYR A C 1
ATOM 632 O O . TYR A 1 84 ? -2.655 4.841 -3.010 1.00 96.31 84 TYR A O 1
ATOM 640 N N . GLU A 1 85 ? -1.375 5.489 -4.744 1.00 94.69 85 GLU A N 1
ATOM 641 C CA . GLU A 1 85 ? -2.377 6.368 -5.361 1.00 94.69 85 GLU A CA 1
ATOM 642 C C . GLU A 1 85 ? -3.694 5.633 -5.649 1.00 94.69 85 GLU A C 1
ATOM 644 O O . GLU A 1 85 ? -4.775 6.125 -5.312 1.00 94.69 85 GLU A O 1
ATOM 649 N N . GLU A 1 86 ? -3.617 4.420 -6.194 1.00 92.94 86 GLU A N 1
ATOM 650 C CA . GLU A 1 86 ? -4.810 3.661 -6.577 1.00 92.94 86 GLU A CA 1
ATOM 651 C C . GLU A 1 86 ? -5.513 3.004 -5.371 1.00 92.94 86 GLU A C 1
ATOM 653 O O . GLU A 1 86 ? -6.715 2.719 -5.408 1.00 92.94 86 GLU A O 1
ATOM 658 N N . THR A 1 87 ? -4.805 2.795 -4.252 1.00 89.94 87 THR A N 1
ATOM 659 C CA . THR A 1 87 ? -5.407 2.241 -3.022 1.00 89.94 87 THR A CA 1
ATOM 660 C C . THR A 1 87 ? -6.309 3.223 -2.283 1.00 89.94 87 THR A C 1
ATOM 662 O O . THR A 1 87 ? -7.100 2.802 -1.436 1.00 89.94 87 THR A O 1
ATOM 665 N N . GLY A 1 88 ? -6.274 4.511 -2.637 1.00 90.00 88 GLY A N 1
ATOM 666 C CA . GLY A 1 88 ? -7.076 5.553 -1.995 1.00 90.00 88 GLY A CA 1
ATOM 667 C C . GLY A 1 88 ? -8.592 5.329 -2.065 1.00 90.00 88 GLY A C 1
ATOM 668 O O . GLY A 1 88 ? -9.320 5.821 -1.205 1.00 90.00 88 GLY A O 1
ATOM 669 N N . ILE A 1 89 ? -9.091 4.560 -3.043 1.00 89.75 89 ILE A N 1
ATOM 670 C CA . ILE A 1 89 ? -10.529 4.249 -3.155 1.00 89.75 89 ILE A CA 1
ATOM 671 C C . ILE A 1 89 ? -10.938 2.950 -2.448 1.00 89.75 89 ILE A C 1
ATOM 673 O O . ILE A 1 89 ? -12.121 2.599 -2.448 1.00 89.75 89 ILE A O 1
ATOM 677 N N . ARG A 1 90 ? -9.974 2.191 -1.914 1.00 91.75 90 ARG A N 1
ATOM 678 C CA . ARG A 1 90 ? -10.238 0.903 -1.268 1.00 91.75 90 ARG A CA 1
ATOM 679 C C . ARG A 1 90 ? -10.836 1.106 0.130 1.00 91.75 90 ARG A C 1
ATOM 681 O O . ARG A 1 90 ? -10.533 2.106 0.789 1.00 91.75 90 ARG A O 1
ATOM 688 N N . PRO A 1 91 ? -11.667 0.165 0.616 1.00 93.19 91 PRO A N 1
ATOM 689 C CA . PRO A 1 91 ? -12.193 0.226 1.976 1.00 93.19 91 PRO A CA 1
ATOM 690 C C . PRO A 1 91 ? -11.065 0.246 3.025 1.00 93.19 91 PRO A C 1
ATOM 692 O O . PRO A 1 91 ? -10.012 -0.354 2.784 1.00 93.19 91 PRO A O 1
ATOM 695 N N . PRO A 1 92 ? -11.264 0.866 4.205 1.00 93.62 92 PRO A N 1
ATOM 696 C CA . PRO A 1 92 ? -10.236 0.953 5.248 1.00 93.62 92 PRO A CA 1
ATOM 697 C C . PRO A 1 92 ? -9.637 -0.397 5.660 1.00 93.62 92 PRO A C 1
ATOM 699 O O . PRO A 1 92 ? -8.425 -0.485 5.850 1.00 93.62 92 PRO A O 1
ATOM 702 N N . ILE A 1 93 ? -10.459 -1.452 5.727 1.00 93.62 93 ILE A N 1
ATOM 703 C CA . ILE A 1 93 ? -10.026 -2.819 6.071 1.00 93.62 93 ILE A CA 1
ATOM 704 C C . ILE A 1 93 ? -8.917 -3.354 5.157 1.00 93.62 93 ILE A C 1
ATOM 706 O O . ILE A 1 93 ? -8.067 -4.117 5.605 1.00 93.62 93 ILE A O 1
ATOM 710 N N . THR A 1 94 ? -8.900 -2.911 3.901 1.00 93.31 94 THR A N 1
ATOM 711 C CA . THR A 1 94 ? -7.900 -3.281 2.897 1.00 93.31 94 THR A CA 1
ATOM 712 C C . THR A 1 94 ? -6.806 -2.220 2.815 1.00 93.31 94 THR A C 1
ATOM 714 O O . THR A 1 94 ? -5.617 -2.534 2.811 1.00 93.31 94 THR A O 1
ATOM 717 N N . ARG A 1 95 ? -7.206 -0.943 2.772 1.00 95.12 95 ARG A N 1
ATOM 718 C CA . ARG A 1 95 ? -6.309 0.198 2.573 1.00 95.12 95 ARG A CA 1
ATOM 719 C C . ARG A 1 95 ? -5.300 0.330 3.709 1.00 95.12 95 ARG A C 1
ATOM 721 O O . ARG A 1 95 ? -4.109 0.400 3.435 1.00 95.12 95 ARG A O 1
ATOM 728 N N . LEU A 1 96 ? -5.737 0.367 4.970 1.00 95.88 96 LEU A N 1
ATOM 729 C CA . LEU A 1 96 ? -4.844 0.712 6.086 1.00 95.88 96 LEU A CA 1
ATOM 730 C C . LEU A 1 96 ? -3.705 -0.302 6.282 1.00 95.88 96 LEU A C 1
ATOM 732 O O . LEU A 1 96 ? -2.555 0.138 6.375 1.00 95.88 96 LEU A O 1
ATOM 736 N N . PRO A 1 97 ? -3.953 -1.630 6.283 1.00 95.75 97 PRO A N 1
ATOM 737 C CA . PRO A 1 97 ? -2.863 -2.601 6.343 1.00 95.75 97 PRO A CA 1
ATOM 738 C C . PRO A 1 97 ? -1.907 -2.480 5.152 1.00 95.75 97 PRO A C 1
ATOM 740 O O . PRO A 1 97 ? -0.691 -2.537 5.324 1.00 95.75 97 PRO A O 1
ATOM 743 N N . LEU A 1 98 ? -2.442 -2.257 3.948 1.00 95.88 98 LEU A N 1
ATOM 744 C CA . LEU A 1 98 ? -1.635 -2.136 2.738 1.00 95.88 98 LEU A CA 1
ATOM 745 C C . LEU A 1 98 ? -0.746 -0.885 2.757 1.00 95.88 98 LEU A C 1
ATOM 747 O O . LEU A 1 98 ? 0.433 -0.970 2.424 1.00 95.88 98 LEU A O 1
ATOM 751 N N . LEU A 1 99 ? -1.275 0.253 3.215 1.00 96.94 99 LEU A N 1
ATOM 752 C CA . LEU A 1 99 ? -0.506 1.480 3.430 1.00 96.94 99 LEU A CA 1
ATOM 753 C C . LEU A 1 99 ? 0.671 1.240 4.384 1.00 96.94 99 LEU A C 1
ATOM 755 O O . LEU A 1 99 ? 1.802 1.630 4.084 1.00 96.94 99 LEU A O 1
ATOM 759 N N . LEU A 1 100 ? 0.431 0.557 5.507 1.00 96.81 100 LEU A N 1
ATOM 760 C CA . LEU A 1 100 ? 1.488 0.233 6.464 1.00 96.81 100 LEU A CA 1
ATOM 761 C C . LEU A 1 100 ? 2.588 -0.628 5.823 1.00 96.81 100 LEU A C 1
ATOM 763 O O . LEU A 1 100 ? 3.775 -0.352 6.013 1.00 96.81 100 LEU A O 1
ATOM 767 N N . GLU A 1 101 ? 2.209 -1.629 5.027 1.00 96.06 101 GLU A N 1
ATOM 768 C CA . GLU A 1 101 ? 3.167 -2.489 4.332 1.00 96.06 101 GLU A CA 1
ATOM 769 C C . GLU A 1 101 ? 3.953 -1.751 3.240 1.00 96.06 101 GLU A C 1
ATOM 771 O O . GLU A 1 101 ? 5.157 -1.986 3.111 1.00 96.06 101 GLU A O 1
ATOM 776 N N . ILE A 1 102 ? 3.336 -0.808 2.516 1.00 96.31 102 ILE A N 1
ATOM 777 C CA . ILE A 1 102 ? 4.048 0.082 1.583 1.00 96.31 102 ILE A CA 1
ATOM 778 C C . ILE A 1 102 ? 5.067 0.929 2.357 1.00 96.31 102 ILE A C 1
ATOM 780 O O . ILE A 1 102 ? 6.246 0.947 2.011 1.00 96.31 102 ILE A O 1
ATOM 784 N N . ALA A 1 103 ? 4.676 1.582 3.455 1.00 95.88 103 ALA A N 1
ATOM 785 C CA . ALA A 1 103 ? 5.584 2.416 4.255 1.00 95.88 103 ALA A CA 1
ATOM 786 C C . ALA A 1 103 ? 6.759 1.638 4.887 1.00 95.88 103 ALA A C 1
ATOM 788 O O . ALA A 1 103 ? 7.800 2.227 5.233 1.00 95.88 103 ALA A O 1
ATOM 789 N N . ARG A 1 104 ? 6.599 0.320 5.052 1.00 95.00 104 ARG A N 1
ATOM 790 C CA . ARG A 1 104 ? 7.615 -0.591 5.586 1.00 95.00 104 ARG A CA 1
ATOM 791 C C . ARG A 1 104 ? 8.663 -1.000 4.548 1.00 95.00 104 ARG A C 1
ATOM 793 O O . ARG A 1 104 ? 9.768 -1.360 4.961 1.00 95.00 104 ARG A O 1
ATOM 800 N N . GLN A 1 105 ? 8.363 -0.916 3.247 1.00 94.06 105 GLN A N 1
ATOM 801 C CA . GLN A 1 105 ? 9.330 -1.280 2.207 1.00 94.06 105 GLN A CA 1
ATOM 802 C C . GLN A 1 105 ? 10.562 -0.361 2.262 1.00 94.06 105 GLN A C 1
ATOM 804 O O . GLN A 1 105 ? 10.420 0.858 2.408 1.00 94.06 105 GLN A O 1
ATOM 809 N N . PRO A 1 106 ? 11.786 -0.914 2.165 1.00 91.19 106 PRO A N 1
ATOM 810 C CA . PRO A 1 106 ? 13.005 -0.116 2.237 1.00 91.19 106 PRO A CA 1
ATOM 811 C C . PRO A 1 106 ? 13.190 0.802 1.022 1.00 91.19 106 PRO A C 1
ATOM 813 O O . PRO A 1 106 ? 13.880 1.812 1.137 1.00 91.19 106 PRO A O 1
ATOM 816 N N . GLU A 1 107 ? 12.576 0.475 -0.116 1.00 91.81 107 GLU A N 1
ATOM 817 C CA . GLU A 1 107 ? 12.598 1.281 -1.340 1.00 91.81 107 GLU A CA 1
ATOM 818 C C . GLU A 1 107 ? 11.486 2.334 -1.412 1.00 91.81 107 GLU A C 1
ATOM 820 O O . GLU A 1 107 ? 11.431 3.089 -2.380 1.00 91.81 107 GLU A O 1
ATOM 825 N N . THR A 1 108 ? 10.618 2.425 -0.400 1.00 92.12 108 THR A N 1
ATOM 826 C CA . THR A 1 108 ? 9.631 3.506 -0.327 1.00 92.12 108 THR A CA 1
ATOM 827 C C . THR A 1 108 ? 10.337 4.831 -0.086 1.00 92.12 108 THR A C 1
ATOM 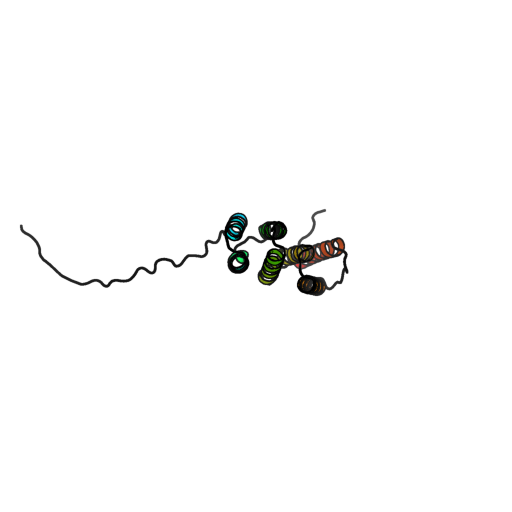829 O O . THR A 1 108 ? 11.042 5.014 0.912 1.00 92.12 108 THR A O 1
ATOM 832 N N . GLU A 1 109 ? 10.119 5.773 -1.000 1.00 94.31 109 GLU A N 1
ATOM 833 C CA . GLU A 1 109 ? 10.693 7.110 -0.932 1.00 94.31 109 GLU A CA 1
ATOM 834 C C . GLU A 1 109 ? 10.250 7.838 0.349 1.00 94.31 109 GLU A C 1
ATOM 836 O O . GLU A 1 109 ? 9.159 7.624 0.887 1.00 94.31 109 GLU A O 1
ATOM 841 N N . ALA A 1 110 ? 11.135 8.671 0.899 1.00 94.06 110 ALA A N 1
ATOM 842 C CA . ALA A 1 110 ? 10.940 9.258 2.220 1.00 94.06 110 ALA A CA 1
ATOM 843 C C . ALA A 1 110 ? 9.698 10.161 2.293 1.00 94.06 110 ALA A C 1
ATOM 845 O O . ALA A 1 110 ? 9.022 10.172 3.325 1.00 94.06 110 ALA A O 1
ATOM 846 N N . SER A 1 111 ? 9.386 10.904 1.227 1.00 95.75 111 SER A N 1
ATOM 847 C CA . SER A 1 111 ? 8.193 11.748 1.158 1.00 95.75 111 SER A CA 1
ATOM 848 C C . SER A 1 111 ? 6.908 10.927 1.017 1.00 95.75 111 SER A C 1
ATOM 850 O O . SER A 1 111 ? 5.940 11.217 1.725 1.00 95.75 111 SER A O 1
ATOM 852 N N . LEU A 1 112 ? 6.912 9.847 0.225 1.00 96.00 112 LEU A N 1
ATOM 853 C CA . LEU A 1 112 ? 5.789 8.903 0.166 1.00 96.00 112 LEU A CA 1
ATOM 854 C C . LEU A 1 112 ? 5.547 8.259 1.534 1.00 96.00 112 LEU A C 1
ATOM 856 O O . LEU A 1 112 ? 4.433 8.277 2.052 1.00 96.00 112 LEU A O 1
ATOM 860 N N . LYS A 1 113 ? 6.610 7.774 2.179 1.00 96.19 113 LYS A N 1
ATOM 861 C CA . LYS A 1 113 ? 6.536 7.217 3.529 1.00 96.19 113 LYS A CA 1
ATOM 862 C C . LYS A 1 113 ? 5.959 8.221 4.523 1.00 96.19 113 LYS A C 1
ATOM 864 O O . LYS A 1 113 ? 5.051 7.876 5.268 1.00 96.19 113 LYS A O 1
ATOM 869 N N . ALA A 1 114 ? 6.457 9.457 4.538 1.00 95.69 114 ALA A N 1
ATOM 870 C CA . ALA A 1 114 ? 5.946 10.500 5.426 1.00 95.69 114 ALA A CA 1
ATOM 871 C C . ALA A 1 114 ? 4.460 10.802 5.172 1.00 95.69 114 ALA A C 1
ATOM 873 O O . ALA A 1 114 ? 3.709 10.982 6.129 1.00 95.69 114 ALA A O 1
ATOM 874 N N . THR A 1 115 ? 4.041 10.803 3.905 1.00 96.81 115 THR A N 1
ATOM 875 C CA . THR A 1 115 ? 2.640 10.986 3.502 1.00 96.81 115 THR A CA 1
ATOM 876 C C . THR A 1 115 ? 1.767 9.864 4.053 1.00 96.81 115 THR A C 1
ATOM 878 O O . THR A 1 115 ? 0.789 10.140 4.743 1.00 96.81 115 THR A O 1
ATOM 881 N N . ILE A 1 116 ? 2.178 8.609 3.855 1.00 96.88 116 ILE A N 1
ATOM 882 C CA . ILE A 1 116 ? 1.470 7.443 4.387 1.00 96.88 116 ILE A CA 1
ATOM 883 C C . ILE A 1 116 ? 1.377 7.502 5.916 1.00 96.88 116 ILE A C 1
ATOM 885 O O . ILE A 1 116 ? 0.304 7.296 6.474 1.00 96.88 116 ILE A O 1
ATOM 889 N N . MET A 1 117 ? 2.475 7.812 6.614 1.00 96.38 117 MET A N 1
ATOM 890 C CA . MET A 1 117 ? 2.454 7.879 8.080 1.00 96.38 117 MET A CA 1
ATOM 891 C C . MET A 1 117 ? 1.534 8.995 8.595 1.00 96.38 117 MET A C 1
ATOM 893 O O . MET A 1 117 ? 0.869 8.811 9.613 1.00 96.38 117 MET A O 1
ATOM 897 N N . ALA A 1 118 ? 1.476 10.140 7.908 1.00 95.44 118 ALA A N 1
ATOM 898 C CA . ALA A 1 118 ? 0.562 11.226 8.253 1.00 95.44 118 ALA A CA 1
ATOM 899 C C . ALA A 1 118 ? -0.906 10.833 8.017 1.00 95.44 118 ALA A C 1
ATOM 901 O O . ALA A 1 118 ? -1.769 11.148 8.837 1.00 95.44 118 ALA A O 1
ATOM 902 N N . GLU A 1 119 ? -1.183 10.114 6.929 1.00 95.69 119 GLU A N 1
ATOM 903 C CA . GLU A 1 119 ? -2.511 9.587 6.614 1.00 95.69 119 GLU A CA 1
ATOM 904 C C . GLU A 1 119 ? -2.968 8.557 7.656 1.00 95.69 119 GLU A C 1
ATOM 906 O O . GLU A 1 119 ? -4.054 8.700 8.219 1.00 95.69 119 GLU A O 1
ATOM 911 N N . LEU A 1 120 ? -2.108 7.589 7.997 1.00 96.19 120 LEU A N 1
ATOM 912 C CA . LEU A 1 120 ? -2.365 6.622 9.067 1.00 96.19 120 LEU A CA 1
ATOM 913 C C . LEU A 1 120 ? -2.602 7.329 10.406 1.00 96.19 120 LEU A C 1
ATOM 915 O O . LEU A 1 120 ? -3.553 7.002 11.110 1.00 96.19 120 LEU A O 1
ATOM 919 N N . GLY A 1 121 ? -1.782 8.324 10.754 1.00 95.69 121 GLY A N 1
ATOM 920 C CA . GLY A 1 121 ? -1.945 9.047 12.013 1.00 95.69 121 GLY A CA 1
ATOM 921 C C . GLY A 1 121 ? -3.243 9.849 12.093 1.00 95.69 121 GLY A C 1
ATOM 922 O O . GLY A 1 121 ? -3.883 9.901 13.144 1.00 95.69 121 GLY A O 1
ATOM 923 N N . SER A 1 122 ? -3.673 10.423 10.967 1.00 94.88 122 SER A N 1
ATOM 924 C CA . SER A 1 122 ? -4.955 11.118 10.861 1.00 94.88 122 SER A CA 1
ATOM 925 C C . SER A 1 122 ? -6.142 10.162 11.004 1.00 94.88 122 SER A C 1
ATOM 927 O O . SER A 1 122 ? -7.088 10.478 11.724 1.00 94.88 122 SER A O 1
ATOM 929 N N . GLU A 1 123 ? -6.108 9.007 10.334 1.00 94.00 123 GLU A N 1
ATOM 930 C CA . GLU A 1 123 ? -7.200 8.023 10.366 1.00 94.00 123 GLU A CA 1
ATOM 931 C C . GLU A 1 123 ? -7.334 7.359 11.745 1.00 94.00 123 GLU A C 1
ATOM 933 O O . GLU A 1 123 ? -8.431 7.249 12.294 1.00 94.00 123 GLU A O 1
ATOM 938 N N . LEU A 1 124 ? -6.204 6.964 12.337 1.00 94.56 124 LEU A N 1
ATOM 939 C CA . LEU A 1 124 ? -6.157 6.292 13.638 1.00 94.56 124 LEU A CA 1
ATOM 940 C C . LEU A 1 124 ? -6.247 7.271 14.819 1.00 94.56 124 LEU A C 1
ATOM 942 O O . LEU A 1 124 ? -6.377 6.838 15.961 1.00 94.56 124 LEU A O 1
ATOM 946 N N . GLN A 1 125 ? -6.183 8.583 14.558 1.00 92.56 125 GLN A N 1
ATOM 947 C CA . GLN A 1 125 ? -6.134 9.648 15.570 1.00 92.56 125 GLN A CA 1
ATOM 948 C C . GLN A 1 125 ? -5.000 9.453 16.593 1.00 92.56 125 GLN A C 1
ATOM 950 O O . GLN A 1 125 ? -5.135 9.801 17.770 1.00 92.56 125 GLN A O 1
ATOM 955 N N . ALA A 1 126 ? -3.878 8.889 16.146 1.00 88.06 126 ALA A N 1
ATOM 956 C CA . ALA A 1 126 ? -2.757 8.509 16.993 1.00 88.06 126 ALA A CA 1
ATOM 957 C C . ALA A 1 126 ? -1.425 8.598 16.238 1.00 88.06 126 ALA A C 1
ATOM 959 O O . ALA A 1 126 ? -1.362 8.421 15.027 1.00 88.06 126 ALA A O 1
ATOM 960 N N . GLU A 1 127 ? -0.334 8.838 16.963 1.00 89.00 127 GLU A N 1
ATOM 961 C CA . GLU A 1 127 ? 1.022 8.809 16.412 1.00 89.00 127 GLU A CA 1
ATOM 962 C C . GLU A 1 127 ? 1.846 7.750 17.151 1.00 89.00 127 GLU A C 1
ATOM 964 O O . GLU A 1 127 ? 2.134 7.893 18.339 1.00 89.00 127 GLU A O 1
ATOM 969 N N . HIS A 1 128 ? 2.259 6.693 16.446 1.00 88.12 128 HIS A N 1
ATOM 970 C CA . HIS A 1 128 ? 3.017 5.573 17.031 1.00 88.12 128 HIS A CA 1
ATOM 971 C C . HIS A 1 128 ? 4.523 5.618 16.711 1.00 88.12 128 HIS A C 1
ATOM 973 O O . HIS A 1 128 ? 5.255 4.636 16.868 1.00 88.12 128 HIS A O 1
ATOM 979 N N . GLY A 1 129 ? 5.018 6.774 16.255 1.00 87.69 129 GLY A N 1
ATOM 980 C CA . GLY A 1 129 ? 6.428 6.979 15.927 1.00 87.69 129 GLY A CA 1
ATOM 981 C C . GLY A 1 129 ? 6.944 5.950 14.915 1.00 87.69 129 GLY A C 1
ATOM 982 O O . GLY A 1 129 ? 6.337 5.738 13.866 1.00 87.69 129 GLY A O 1
ATOM 983 N N . THR A 1 130 ? 8.072 5.305 15.229 1.00 87.69 130 THR A N 1
ATOM 984 C CA . THR A 1 130 ? 8.745 4.330 14.349 1.00 87.69 130 THR A CA 1
ATOM 985 C C . THR A 1 130 ? 8.415 2.868 14.672 1.00 87.69 130 THR A C 1
ATOM 987 O O . THR A 1 130 ? 9.091 1.970 14.170 1.00 87.69 130 THR A O 1
ATOM 990 N N . SER A 1 131 ? 7.443 2.604 15.549 1.00 94.19 131 SER A N 1
ATOM 991 C CA . SER A 1 131 ? 7.100 1.245 15.977 1.00 94.19 131 SER A CA 1
ATOM 992 C C . SER A 1 131 ? 6.067 0.618 15.043 1.00 94.19 131 SER A C 1
ATOM 994 O O . SER A 1 131 ? 4.877 0.903 15.128 1.00 94.19 131 SER A O 1
ATOM 996 N N . TRP A 1 132 ? 6.517 -0.263 14.147 1.00 94.69 132 TRP A N 1
ATOM 997 C CA . TRP A 1 132 ? 5.627 -0.953 13.204 1.00 94.69 132 TRP A CA 1
ATOM 998 C C . TRP A 1 132 ? 4.567 -1.814 13.892 1.00 94.69 132 TRP A C 1
ATOM 1000 O O . TRP A 1 132 ? 3.442 -1.892 13.413 1.00 94.69 132 TRP A O 1
ATOM 1010 N N . ALA A 1 133 ? 4.919 -2.439 15.018 1.00 95.56 133 ALA A N 1
ATOM 1011 C CA . ALA A 1 133 ? 3.992 -3.267 15.781 1.00 95.56 133 ALA A CA 1
ATOM 1012 C C . ALA A 1 133 ? 2.864 -2.433 16.404 1.00 95.56 133 ALA A C 1
ATOM 1014 O O . ALA A 1 133 ? 1.715 -2.863 16.381 1.00 95.56 133 ALA A O 1
ATOM 1015 N N . ASP A 1 134 ? 3.178 -1.234 16.903 1.00 95.88 134 ASP A N 1
ATOM 1016 C CA . ASP A 1 134 ? 2.171 -0.346 17.490 1.00 95.88 134 ASP A CA 1
ATOM 1017 C C . ASP A 1 134 ? 1.225 0.200 16.414 1.00 95.88 134 ASP A C 1
ATOM 1019 O O . ASP A 1 134 ? 0.018 0.242 16.630 1.00 95.88 134 ASP A O 1
ATOM 1023 N N . TRP A 1 135 ? 1.750 0.539 15.228 1.00 96.81 135 TRP A N 1
ATOM 1024 C CA . TRP A 1 135 ? 0.918 0.892 14.073 1.00 96.81 135 TRP A CA 1
ATOM 1025 C C . TRP A 1 135 ? -0.001 -0.256 13.650 1.00 96.81 135 TRP A C 1
ATOM 1027 O O . TRP A 1 135 ? -1.190 -0.033 13.442 1.00 96.81 135 TRP A O 1
ATOM 1037 N N . ALA A 1 136 ? 0.523 -1.481 13.545 1.00 96.38 136 ALA A N 1
ATOM 1038 C CA . ALA A 1 136 ? -0.277 -2.646 13.177 1.00 96.38 136 ALA A CA 1
ATOM 1039 C C . ALA A 1 136 ? -1.403 -2.902 14.190 1.00 96.38 136 ALA A C 1
ATOM 1041 O O . ALA A 1 136 ? -2.555 -3.061 13.795 1.00 96.38 136 ALA A O 1
ATOM 1042 N N . LEU A 1 137 ? -1.090 -2.865 15.490 1.00 95.81 137 LEU A N 1
ATOM 1043 C CA . LEU A 1 137 ? -2.083 -3.038 16.549 1.00 95.81 137 LEU A CA 1
ATOM 1044 C C . LEU A 1 137 ? -3.166 -1.952 16.497 1.00 95.81 137 LEU A C 1
ATOM 1046 O O . LEU A 1 137 ? -4.349 -2.266 16.583 1.00 95.81 137 LEU A O 1
ATOM 1050 N N . ALA A 1 138 ? -2.779 -0.689 16.309 1.00 95.81 138 ALA A N 1
ATOM 1051 C CA . ALA A 1 138 ? -3.726 0.418 16.218 1.00 95.81 138 ALA A CA 1
ATOM 1052 C C . ALA A 1 138 ? -4.670 0.285 15.013 1.00 95.81 138 ALA A C 1
ATOM 1054 O O . ALA A 1 138 ? -5.858 0.580 15.129 1.00 95.81 138 ALA A O 1
ATOM 1055 N N . ILE A 1 139 ? -4.169 -0.206 13.873 1.00 96.12 139 ILE A N 1
ATOM 1056 C CA . ILE A 1 139 ? -5.007 -0.522 12.708 1.00 96.12 139 ILE A CA 1
ATOM 1057 C C . ILE A 1 139 ? -6.012 -1.621 13.060 1.00 96.12 139 ILE A C 1
ATOM 1059 O O . ILE A 1 139 ? -7.199 -1.468 12.790 1.00 96.12 139 ILE A O 1
ATOM 1063 N N . GLU A 1 140 ? -5.573 -2.713 13.686 1.00 94.75 140 GLU A N 1
ATOM 1064 C CA . GLU A 1 140 ? -6.466 -3.808 14.080 1.00 94.75 140 GLU A CA 1
ATOM 1065 C C . GLU A 1 140 ? -7.552 -3.346 15.061 1.00 94.75 140 GLU A C 1
ATOM 1067 O O . GLU A 1 140 ? -8.724 -3.687 14.892 1.00 94.75 140 GLU A O 1
ATOM 1072 N N . GLU A 1 141 ? -7.183 -2.551 16.068 1.00 94.06 141 GLU A N 1
ATOM 1073 C CA . GLU A 1 141 ? -8.120 -1.978 17.037 1.00 94.06 141 GLU A CA 1
ATOM 1074 C C . GLU A 1 141 ? -9.118 -1.029 16.370 1.00 94.06 141 GLU A C 1
ATOM 1076 O O . GLU A 1 141 ? -10.317 -1.102 16.649 1.00 94.06 141 GLU A O 1
ATOM 1081 N N . HIS A 1 142 ? -8.642 -0.171 15.465 1.00 94.25 142 HIS A N 1
ATOM 1082 C CA . HIS A 1 142 ? -9.490 0.737 14.703 1.00 94.25 142 HIS A CA 1
ATOM 1083 C C . HIS A 1 142 ? -10.499 -0.040 13.854 1.00 94.25 142 HIS A C 1
ATOM 1085 O O . HIS A 1 142 ? -11.700 0.190 13.975 1.00 94.25 142 HIS A O 1
ATOM 1091 N N . LEU A 1 143 ? -10.040 -1.012 13.062 1.00 93.94 143 LEU A N 1
ATOM 1092 C CA . LEU A 1 143 ? -10.903 -1.829 12.205 1.00 93.94 143 LEU A CA 1
ATOM 1093 C C . LEU A 1 143 ? -11.903 -2.666 13.016 1.00 93.94 143 LEU A C 1
ATOM 1095 O O . LEU A 1 143 ? -13.054 -2.822 12.610 1.00 93.94 143 LEU A O 1
ATOM 1099 N N . ALA A 1 144 ? -11.516 -3.165 14.190 1.00 91.56 144 ALA A N 1
ATOM 1100 C CA . ALA A 1 144 ? -12.442 -3.848 15.091 1.00 91.56 144 ALA A CA 1
ATOM 1101 C C . ALA A 1 144 ? -13.590 -2.936 15.553 1.00 91.56 144 ALA A C 1
ATOM 1103 O O . ALA A 1 144 ? -14.733 -3.387 15.671 1.00 91.56 144 ALA A O 1
ATOM 1104 N N . GLN A 1 145 ? -13.301 -1.654 15.789 1.00 90.50 145 GLN A N 1
ATOM 1105 C CA . GLN A 1 145 ? -14.278 -0.662 16.240 1.00 90.50 145 GLN A CA 1
ATOM 1106 C C . GLN A 1 145 ? -15.159 -0.127 15.105 1.00 90.50 145 GLN A C 1
ATOM 1108 O O . GLN A 1 145 ? -16.350 0.100 15.325 1.00 90.50 145 GLN A O 1
ATOM 1113 N N . THR A 1 146 ? -14.594 0.094 13.916 1.00 88.44 146 THR A N 1
ATOM 1114 C CA . THR A 1 146 ? -15.281 0.766 12.801 1.00 88.44 146 THR A CA 1
ATOM 1115 C C . THR A 1 146 ? -15.946 -0.204 11.831 1.00 88.44 146 THR A C 1
ATOM 1117 O O . THR A 1 146 ? -17.069 0.050 11.400 1.00 88.44 146 THR A O 1
ATOM 1120 N N . GLU A 1 147 ? -15.311 -1.342 11.549 1.00 82.62 147 GLU A N 1
ATOM 1121 C CA . GLU A 1 147 ? -15.790 -2.346 10.586 1.00 82.62 147 GLU A CA 1
ATOM 1122 C C . GLU A 1 147 ? -16.477 -3.542 11.272 1.00 82.62 147 GLU A C 1
ATOM 1124 O O . GLU A 1 147 ? -16.956 -4.469 10.618 1.00 82.62 147 GLU A O 1
ATOM 1129 N N . GLY A 1 148 ? -16.550 -3.541 12.610 1.00 70.25 148 GLY A N 1
ATOM 1130 C CA . GLY A 1 148 ? -17.194 -4.605 13.384 1.00 70.25 148 GLY A CA 1
ATOM 1131 C C . GLY A 1 148 ? -16.397 -5.911 13.423 1.00 70.25 148 GLY A C 1
ATOM 1132 O O . GLY A 1 148 ? -16.979 -6.980 13.634 1.00 70.25 148 GLY A O 1
ATOM 1133 N N . LEU A 1 149 ? -15.075 -5.844 13.232 1.00 60.06 149 LEU A N 1
ATOM 1134 C CA . LEU A 1 149 ? -14.177 -6.995 13.304 1.00 60.06 149 LEU A CA 1
ATOM 1135 C C . LEU A 1 149 ? -13.966 -7.419 14.770 1.00 60.06 149 LEU A C 1
ATOM 1137 O O . LEU A 1 149 ? -12.941 -7.148 15.389 1.00 60.06 149 LEU A O 1
ATOM 1141 N N . ILE A 1 150 ? -14.964 -8.071 15.365 1.00 52.72 150 ILE A N 1
ATOM 1142 C CA . ILE A 1 150 ? -14.840 -8.626 16.715 1.00 52.72 150 ILE A CA 1
ATOM 1143 C C . ILE A 1 150 ? -13.913 -9.843 16.643 1.00 52.72 150 ILE A C 1
ATOM 1145 O O . ILE A 1 150 ? -14.273 -10.874 16.070 1.00 52.72 150 ILE A O 1
ATOM 1149 N N . ARG A 1 151 ? -12.723 -9.736 17.244 1.00 54.19 151 ARG A N 1
ATOM 1150 C CA . ARG A 1 151 ? -11.863 -10.893 17.520 1.00 54.19 151 ARG A CA 1
ATOM 1151 C C . ARG A 1 151 ? -12.643 -11.887 18.380 1.00 54.19 151 ARG A C 1
ATOM 1153 O O . ARG A 1 151 ? -13.071 -11.550 19.481 1.00 54.19 151 ARG A O 1
ATOM 1160 N N . VAL A 1 152 ? -12.838 -13.099 17.870 1.00 45.31 152 VAL A N 1
ATOM 1161 C CA . VAL A 1 152 ? -13.233 -14.233 18.708 1.00 45.31 152 VAL A CA 1
ATOM 1162 C C . VAL A 1 152 ? -11.951 -14.711 19.386 1.00 45.31 152 VAL A C 1
ATOM 1164 O O . VAL A 1 152 ? -11.046 -15.175 18.694 1.00 45.31 152 VAL A O 1
ATOM 1167 N N . GLU A 1 153 ? -11.852 -14.486 20.698 1.00 44.09 153 GLU A N 1
ATOM 1168 C CA . GLU A 1 153 ? -10.776 -15.013 21.555 1.00 44.09 153 GLU A CA 1
ATOM 1169 C C . GLU A 1 153 ? -10.728 -16.548 21.564 1.00 44.09 153 GLU A C 1
ATOM 1171 O O . GLU A 1 153 ? -11.810 -17.187 21.528 1.00 44.09 153 GLU A O 1
#

Solvent-accessible surface area (backbone atoms only — not comparable to full-atom values): 9414 Å² total; per-residue (Å²): 135,87,84,88,86,87,86,87,74,91,75,79,89,69,82,75,86,76,74,82,73,67,80,70,86,71,41,45,54,70,57,51,50,54,50,41,75,73,42,59,75,79,54,27,44,56,52,46,63,75,45,53,80,50,36,54,73,90,45,46,60,59,51,52,52,55,43,72,68,48,91,47,62,72,56,31,33,50,43,53,49,43,50,54,64,66,39,72,82,47,57,64,86,51,30,55,62,50,47,54,55,49,52,65,40,87,61,47,49,69,67,61,32,52,51,46,52,52,51,51,25,64,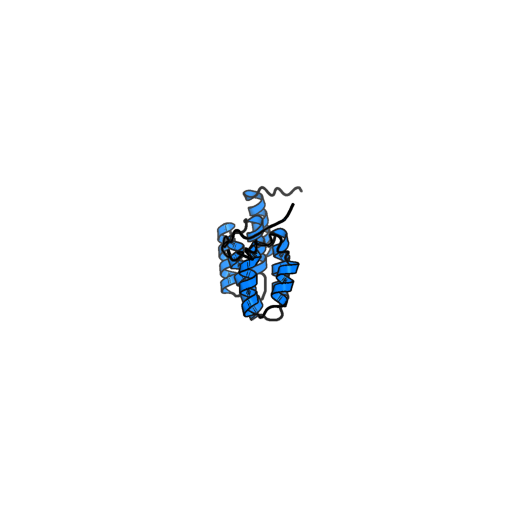74,66,73,47,81,58,85,88,42,65,66,55,47,52,49,49,52,52,55,48,38,27,70,75,72,64,52,72,80,83,129

Mean predicted aligned error: 11.01 Å

pLDDT: mean 82.06, std 20.05, range [33.91, 96.94]

Radius of gyration: 24.32 Å; Cα contacts (8 Å, |Δi|>4): 107; chains: 1; bounding box: 58×36×86 Å

Foldseek 3Di:
DDDDDDDDDDDDDDPPPPDPPDPPLDPELVNLLVVLVVDDLVVNLVSCLVCVVSYDLVRVVVNLVSLLPDPDLVSSQSNLVSSLVNLPPPDLLRSQVSLLSSLPRPSHDPVSNVVSQVVLCVLLVHHPDPDSVVSVVSSVVSCCVPVVPDDDD

Nearest PDB structures (foldseek):
  8kc4-assembly1_A  TM=4.896E-01  e=2.707E+00  synthetic construct
  6tc0-assembly3_C  TM=3.846E-01  e=3.645E+00  Mus musculus

Secondary structure (DSSP, 8-state):
------------------------S---HHHHHHHHHHS-HHHHHHHHHHHGGGS-GGGHHHHHHHHHT-S-HHHHHHHHHHHHHHHTTS-HHHHHHHHHHHHHSTTS-HHHHHHHHHHHHHHHT---TT-HHHHHHHHHHHHHHHS------

Sequence (153 aa):
EKVSEAASTKSQDHPTVSGRSTPSRDESPVRLLQRLASLPAGTQVETLSEHIYDVPDDELGLVLESIADHENPALKEALLTALYEETGIRPPITRLPLLLEIARQPETEASLKATIMAELGSELQAEHGTSWADWALAIEEHLAQTEGLIRVE